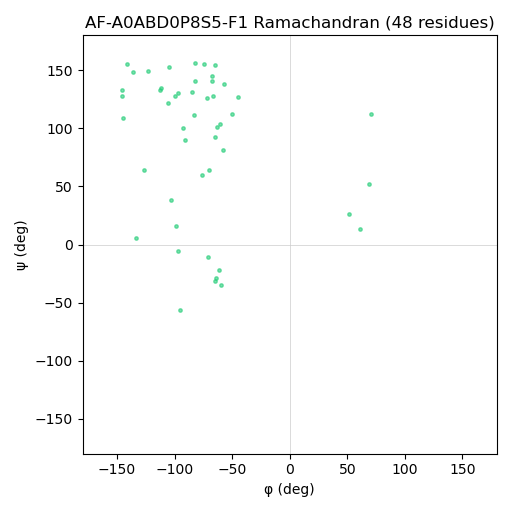Protein AF-A0ABD0P8S5-F1 (afdb_monomer)

Nearest PDB structures (foldseek):
  7yui-assembly1_B  TM=7.976E-01  e=8.208E-01  Homo sapiens
  8pmq-assembly1_2  TM=4.681E-01  e=5.512E+00  Saccharomyces cerevisiae
  4fk5-assembly1_E  TM=4.032E-01  e=6.316E+00  Saccharomyces cerevisiae S288C

Radius of gyration: 21.91 Å; Cα contacts (8 Å, |Δi|>4): 49; chains: 1; bounding box: 21×35×65 Å

InterPro d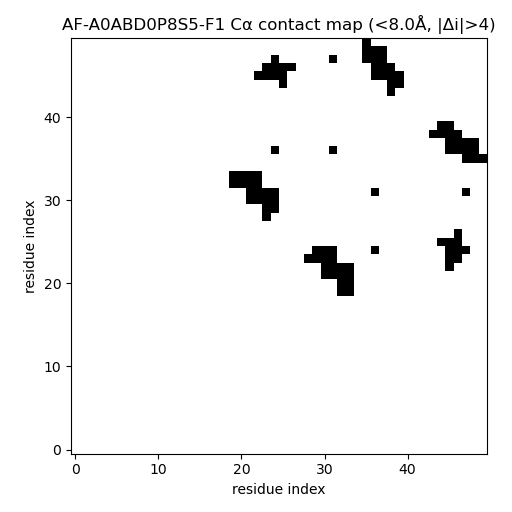omains:
  IPR013083 Zinc finger, RING/FYVE/PHD-type [G3DSA:3.30.40.10] (22-50)

Sequence (50 aa):
STAGIMTTARYRPTWDLALDPLVSCKLCLGEFPLEQMTTITQCQCVFCTL

Foldseek 3Di:
DDDDDDDDDDPPPPDPPVPQPWDAAPPPRDTDHPVQWDADPVVRHIHGND

Solvent-accessible surface area (backbone atoms only — not comparable to full-atom values): 3532 Å² total; per-residue (Å²): 140,82,85,88,81,83,89,81,87,76,83,73,90,73,72,85,69,78,67,66,69,64,42,62,17,77,81,82,70,46,76,42,45,60,91,53,44,45,72,43,82,93,75,71,46,44,32,68,68,125

Secondary structure (DSSP, 8-state):
----------------------EE-TTT--EE-GGGEEEETTTTEEEE--

Mean predicted aligned error: 12.76 Å

Organism: Cirrhinus mrigala (NCBI:txid683832)

Structure (mmCIF, N/CA/C/O backbone):
data_AF-A0ABD0P8S5-F1
#
_entry.id   AF-A0ABD0P8S5-F1
#
loop_
_atom_site.group_PDB
_atom_site.id
_atom_site.type_symbol
_atom_site.label_atom_id
_atom_site.label_alt_id
_atom_site.label_comp_id
_atom_site.label_asym_id
_atom_site.label_entity_id
_atom_site.label_seq_id
_atom_site.pdbx_PDB_ins_code
_atom_site.Cartn_x
_atom_site.Cartn_y
_atom_site.Cartn_z
_atom_site.occupancy
_atom_site.B_iso_or_equiv
_atom_site.auth_seq_id
_atom_site.auth_comp_id
_atom_site.auth_asym_id
_atom_site.auth_atom_id
_atom_site.pdbx_PDB_model_num
ATOM 1 N N . SER A 1 1 ? -3.452 -25.290 -56.879 1.00 54.72 1 SER A N 1
ATOM 2 C CA . SER A 1 1 ? -2.760 -25.994 -55.786 1.00 54.72 1 SER A CA 1
ATOM 3 C C . SER A 1 1 ? -2.015 -24.979 -54.945 1.00 54.72 1 SER A C 1
ATOM 5 O O . SER A 1 1 ? -1.010 -24.467 -55.417 1.00 54.72 1 SER A O 1
ATOM 7 N N . THR A 1 2 ? -2.500 -24.658 -53.744 1.00 53.09 2 THR A N 1
ATOM 8 C CA . THR A 1 2 ? -1.723 -23.878 -52.767 1.00 53.09 2 THR A CA 1
ATOM 9 C C . THR A 1 2 ? -2.075 -24.369 -51.369 1.00 53.09 2 THR A C 1
ATOM 11 O O . THR A 1 2 ? -3.245 -24.549 -51.044 1.00 53.09 2 THR A O 1
ATOM 14 N N . ALA A 1 3 ? -1.025 -24.700 -50.627 1.00 54.50 3 ALA A N 1
ATOM 15 C CA . ALA A 1 3 ? -0.999 -25.561 -49.459 1.00 54.50 3 ALA A CA 1
ATOM 16 C C . ALA A 1 3 ? -1.725 -24.987 -48.234 1.00 54.50 3 ALA A C 1
ATOM 18 O O . ALA A 1 3 ? -1.582 -23.811 -47.909 1.00 54.50 3 ALA A O 1
ATOM 19 N N . GLY A 1 4 ? -2.426 -25.860 -47.510 1.00 65.00 4 GLY A N 1
ATOM 20 C CA . GLY A 1 4 ? -2.740 -25.634 -46.106 1.00 65.00 4 GLY A CA 1
ATOM 21 C C . GLY A 1 4 ? -1.582 -26.106 -45.235 1.00 65.00 4 GLY A C 1
ATOM 22 O O . GLY A 1 4 ? -1.140 -27.235 -45.411 1.00 65.00 4 GLY A O 1
ATOM 23 N N . ILE A 1 5 ? -1.136 -25.268 -44.295 1.00 61.81 5 ILE A N 1
ATOM 24 C CA . ILE A 1 5 ? -0.518 -25.687 -43.029 1.00 61.81 5 ILE A CA 1
ATOM 25 C C . ILE A 1 5 ? -0.945 -24.673 -41.961 1.00 61.81 5 ILE A C 1
ATOM 27 O O . ILE A 1 5 ? -0.529 -23.517 -41.962 1.00 61.81 5 ILE A O 1
ATOM 31 N N . MET A 1 6 ? -1.818 -25.127 -41.067 1.00 65.31 6 MET A N 1
ATOM 32 C CA . MET A 1 6 ? -2.111 -24.492 -39.787 1.00 65.31 6 MET A CA 1
ATOM 33 C C . MET A 1 6 ? -0.939 -24.748 -38.822 1.00 65.31 6 MET A C 1
ATOM 35 O O . MET A 1 6 ? -0.257 -25.765 -38.929 1.00 65.31 6 MET A O 1
ATOM 39 N N . THR A 1 7 ? -0.786 -23.859 -37.836 1.00 62.44 7 THR A N 1
ATOM 40 C CA . THR A 1 7 ? 0.036 -23.963 -36.609 1.00 62.44 7 THR A CA 1
ATOM 41 C C . THR A 1 7 ? 1.563 -23.915 -36.735 1.00 62.44 7 THR A C 1
ATOM 43 O O . THR A 1 7 ? 2.195 -24.894 -37.095 1.00 62.44 7 THR A O 1
ATOM 46 N N . THR A 1 8 ? 2.166 -22.830 -36.226 1.00 57.19 8 THR A N 1
ATOM 47 C CA . THR A 1 8 ? 3.276 -22.931 -35.257 1.00 57.19 8 THR A CA 1
ATOM 48 C C . THR A 1 8 ? 3.212 -21.783 -34.249 1.00 57.19 8 THR A C 1
ATOM 50 O O . THR A 1 8 ? 3.000 -20.620 -34.588 1.00 57.19 8 THR A O 1
ATOM 53 N N . ALA A 1 9 ? 3.358 -22.159 -32.983 1.00 60.94 9 ALA A N 1
ATOM 54 C CA . ALA A 1 9 ? 3.352 -21.299 -31.819 1.00 60.94 9 ALA A CA 1
ATOM 55 C C . ALA A 1 9 ? 4.415 -20.193 -31.897 1.00 60.94 9 ALA A C 1
ATOM 57 O O . ALA A 1 9 ? 5.581 -20.437 -32.206 1.00 60.94 9 ALA A O 1
ATOM 58 N N . ARG A 1 10 ? 4.036 -18.984 -31.490 1.0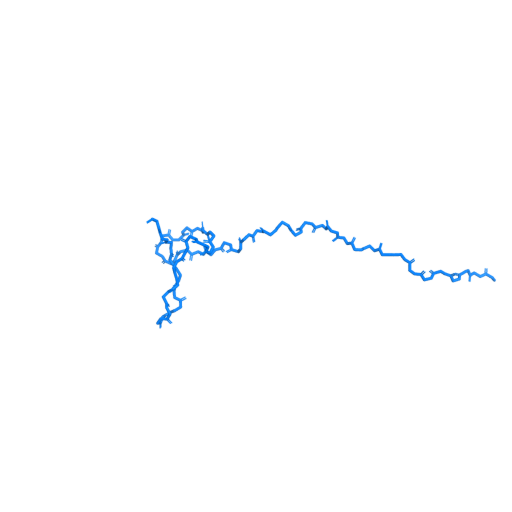0 57.25 10 ARG A N 1
ATOM 59 C CA . ARG A 1 10 ? 4.981 -18.007 -30.947 1.00 57.25 10 ARG A CA 1
ATOM 60 C C . ARG A 1 10 ? 4.450 -17.555 -29.594 1.00 57.25 10 ARG A C 1
ATOM 62 O O . ARG A 1 10 ? 4.117 -16.391 -29.409 1.00 57.25 10 ARG A O 1
ATOM 69 N N . TYR A 1 11 ? 4.377 -1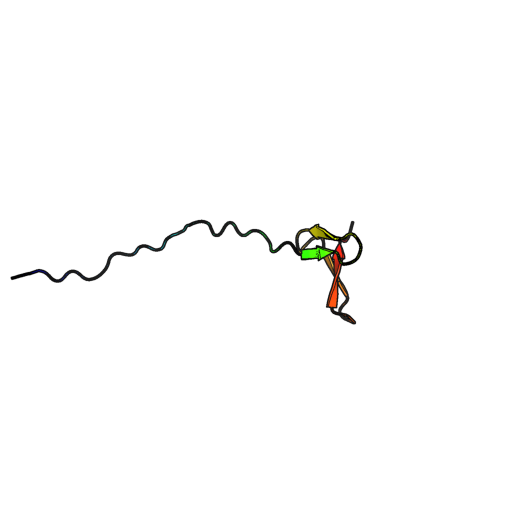8.499 -28.650 1.00 60.12 11 TYR A N 1
ATOM 70 C CA . TYR A 1 11 ? 4.512 -18.144 -27.240 1.00 60.12 11 TYR A CA 1
ATOM 71 C C . TYR A 1 11 ? 5.777 -17.289 -27.157 1.00 60.12 11 TYR A C 1
ATOM 73 O O . TYR A 1 11 ? 6.863 -17.748 -27.523 1.00 60.12 11 TYR A O 1
ATOM 81 N N . ARG A 1 12 ? 5.620 -16.005 -26.844 1.00 58.22 12 ARG A N 1
ATOM 82 C CA . ARG A 1 12 ? 6.744 -15.111 -26.601 1.00 58.22 12 ARG A CA 1
ATOM 83 C C . ARG A 1 12 ? 6.972 -15.171 -25.094 1.00 58.22 12 ARG A C 1
ATOM 85 O O . ARG A 1 12 ? 6.235 -14.503 -24.376 1.00 58.22 12 ARG A O 1
ATOM 92 N N . PRO A 1 13 ? 7.953 -15.943 -24.589 1.00 58.66 13 PRO A N 1
ATOM 93 C CA . PRO A 1 13 ? 8.402 -15.807 -23.213 1.00 58.66 13 PRO A CA 1
ATOM 94 C C . PRO A 1 13 ? 9.268 -14.548 -23.156 1.00 58.66 13 PRO A C 1
ATOM 96 O O . PRO A 1 13 ? 10.475 -14.598 -22.949 1.00 58.66 13 PRO A O 1
ATOM 99 N N . THR A 1 14 ? 8.689 -13.404 -23.493 1.00 56.50 14 THR A N 1
ATOM 100 C CA . THR A 1 14 ? 9.360 -12.128 -23.332 1.00 56.50 14 THR A CA 1
ATOM 101 C C . THR A 1 14 ? 8.972 -11.641 -21.962 1.00 56.50 14 THR A C 1
ATOM 103 O O . THR A 1 14 ? 7.992 -10.926 -21.815 1.00 56.50 14 THR A O 1
ATOM 106 N N . TRP A 1 15 ? 9.794 -12.024 -20.991 1.00 58.31 15 TRP A N 1
ATOM 107 C CA . TRP A 1 15 ? 10.093 -11.101 -19.914 1.00 58.31 15 TRP A CA 1
ATOM 108 C C . TRP A 1 15 ? 8.917 -10.814 -18.976 1.00 58.31 15 TRP A C 1
ATOM 110 O O . TRP A 1 15 ? 8.652 -9.659 -18.653 1.00 58.31 15 TRP A O 1
ATOM 120 N N . ASP A 1 16 ? 8.289 -11.868 -18.452 1.00 57.94 16 ASP A N 1
ATOM 121 C CA . ASP A 1 16 ? 7.701 -11.783 -17.110 1.00 57.94 16 ASP A CA 1
ATOM 122 C C . ASP A 1 16 ? 8.867 -11.715 -16.109 1.00 57.94 16 ASP A C 1
ATOM 124 O O . ASP A 1 16 ? 9.179 -12.643 -15.368 1.00 57.94 16 ASP A O 1
ATOM 128 N N . LEU A 1 17 ? 9.643 -10.634 -16.199 1.00 58.47 17 LEU A N 1
ATOM 129 C CA . LEU A 1 17 ? 10.401 -10.152 -15.070 1.00 58.47 17 LEU A CA 1
ATOM 130 C C . LEU A 1 17 ? 9.296 -9.734 -14.117 1.00 58.47 17 LEU A C 1
ATOM 132 O O . LEU A 1 17 ? 8.741 -8.649 -14.286 1.00 58.47 17 LEU A O 1
ATOM 136 N N . ALA A 1 18 ? 8.905 -10.654 -13.236 1.00 64.50 18 ALA A N 1
ATOM 137 C CA . ALA A 1 18 ? 8.035 -10.383 -12.113 1.00 64.50 18 ALA A CA 1
ATOM 138 C C . ALA A 1 18 ? 8.730 -9.299 -11.286 1.00 64.50 18 ALA A C 1
ATOM 140 O O . ALA A 1 18 ? 9.492 -9.566 -10.366 1.00 64.50 18 ALA A O 1
ATOM 141 N N . LEU A 1 19 ? 8.575 -8.055 -11.728 1.00 62.47 19 LEU A N 1
ATOM 142 C CA . LEU A 1 19 ? 8.777 -6.883 -10.920 1.00 62.47 19 LEU A CA 1
ATOM 143 C C . LEU A 1 19 ? 7.701 -7.050 -9.869 1.00 62.47 19 LEU A C 1
ATOM 145 O O . LEU A 1 19 ? 6.519 -6.854 -10.170 1.00 62.47 19 LEU A O 1
ATOM 149 N N . ASP A 1 20 ? 8.100 -7.519 -8.688 1.00 70.69 20 ASP A N 1
ATOM 150 C CA . ASP A 1 20 ? 7.219 -7.504 -7.535 1.00 70.69 20 ASP A CA 1
ATOM 151 C C . ASP A 1 20 ? 6.557 -6.126 -7.516 1.00 70.69 20 ASP A C 1
ATOM 153 O O . ASP A 1 20 ? 7.259 -5.122 -7.683 1.00 70.69 20 ASP A O 1
ATOM 157 N N . PRO A 1 21 ? 5.220 -6.044 -7.464 1.00 80.31 21 PRO A N 1
ATOM 158 C CA . PRO A 1 21 ? 4.535 -4.775 -7.610 1.00 80.31 21 PRO A CA 1
ATOM 159 C C . PRO A 1 21 ? 4.989 -3.850 -6.480 1.00 80.31 21 PRO A C 1
ATOM 161 O O . PRO A 1 21 ? 4.580 -4.011 -5.329 1.00 80.31 21 PRO A O 1
ATOM 164 N N . LEU A 1 22 ? 5.868 -2.900 -6.813 1.00 88.06 22 LEU A N 1
ATOM 165 C CA . LEU A 1 22 ? 6.318 -1.889 -5.872 1.00 88.06 22 LEU A CA 1
ATOM 16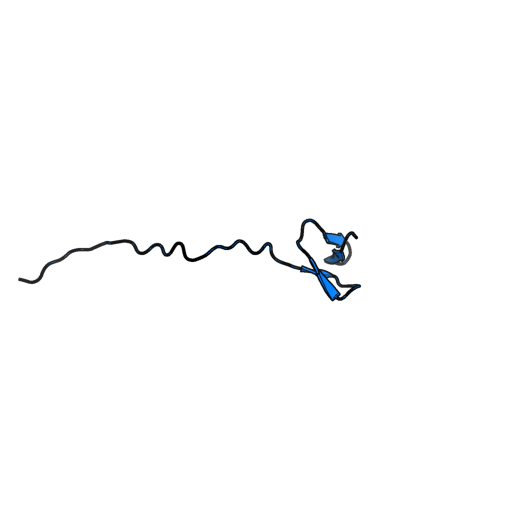6 C C . LEU A 1 22 ? 5.117 -1.014 -5.539 1.00 88.06 22 LEU A C 1
ATOM 168 O O . LEU A 1 22 ? 4.409 -0.496 -6.404 1.00 88.06 22 LEU A O 1
ATOM 172 N N . VAL A 1 23 ? 4.895 -0.873 -4.248 1.00 89.62 23 VAL A N 1
ATOM 173 C CA . VAL A 1 23 ? 3.867 -0.018 -3.679 1.00 89.62 23 VAL A CA 1
ATOM 174 C C . VAL A 1 23 ? 4.541 1.225 -3.120 1.00 89.62 23 VAL A C 1
ATOM 176 O O . VAL A 1 23 ? 5.717 1.204 -2.759 1.00 89.62 23 VAL A O 1
ATOM 179 N N . SER A 1 24 ? 3.814 2.338 -3.077 1.00 93.19 24 SER A N 1
ATOM 180 C CA . SER A 1 24 ? 4.321 3.588 -2.518 1.00 93.19 24 SER A CA 1
ATOM 181 C C . SER A 1 24 ? 3.866 3.751 -1.072 1.00 93.19 24 SER A C 1
ATOM 183 O O . SER A 1 24 ? 2.688 3.613 -0.735 1.00 93.19 24 SER A O 1
ATOM 185 N N . CYS A 1 25 ? 4.812 4.053 -0.187 1.00 93.62 25 CYS A N 1
ATOM 186 C CA . CYS A 1 25 ? 4.510 4.330 1.207 1.00 93.62 25 CYS A CA 1
ATOM 187 C C . CYS A 1 25 ? 3.818 5.689 1.325 1.00 93.62 25 CYS A C 1
ATOM 189 O O . CYS A 1 25 ? 4.357 6.719 0.918 1.00 93.62 25 CYS A O 1
ATOM 191 N N . LYS A 1 26 ? 2.653 5.722 1.972 1.00 90.81 26 LYS A N 1
ATOM 192 C CA . LYS A 1 26 ? 1.863 6.953 2.120 1.00 90.81 26 LYS A CA 1
ATOM 193 C C . LYS A 1 26 ? 2.473 7.985 3.087 1.00 90.81 26 LYS A C 1
ATOM 195 O O . LYS A 1 26 ? 2.004 9.117 3.125 1.00 90.81 26 LYS A O 1
ATOM 200 N N . LEU A 1 27 ? 3.501 7.613 3.861 1.00 91.88 27 LEU A N 1
ATOM 201 C CA . LEU A 1 27 ? 4.214 8.517 4.780 1.00 91.88 27 LEU A CA 1
ATOM 202 C C . LEU A 1 27 ? 5.479 9.108 4.157 1.00 91.88 27 LEU A C 1
ATOM 204 O O . LEU A 1 27 ? 5.633 10.323 4.125 1.00 91.88 27 LEU A O 1
ATOM 208 N N . CYS A 1 28 ? 6.393 8.252 3.694 1.00 93.56 28 CYS A N 1
ATOM 209 C CA . CYS A 1 28 ? 7.708 8.678 3.208 1.00 93.56 28 CYS A CA 1
ATOM 210 C C . CYS A 1 28 ? 7.784 8.837 1.685 1.00 93.56 28 CYS A C 1
ATOM 212 O O . CYS A 1 28 ? 8.809 9.289 1.187 1.00 93.56 28 CYS A O 1
ATOM 214 N N . LEU A 1 29 ? 6.722 8.469 0.956 1.00 93.06 29 LEU A N 1
ATOM 215 C CA . LEU A 1 29 ? 6.631 8.526 -0.509 1.00 93.06 29 LEU A CA 1
ATOM 216 C C . LEU A 1 29 ? 7.673 7.668 -1.252 1.00 93.06 29 LEU A C 1
ATOM 218 O O . LEU A 1 29 ? 7.840 7.824 -2.457 1.00 93.06 29 LEU A O 1
ATOM 222 N N . GLY A 1 30 ? 8.359 6.759 -0.554 1.00 92.31 30 GLY A N 1
ATOM 223 C CA . GLY A 1 30 ?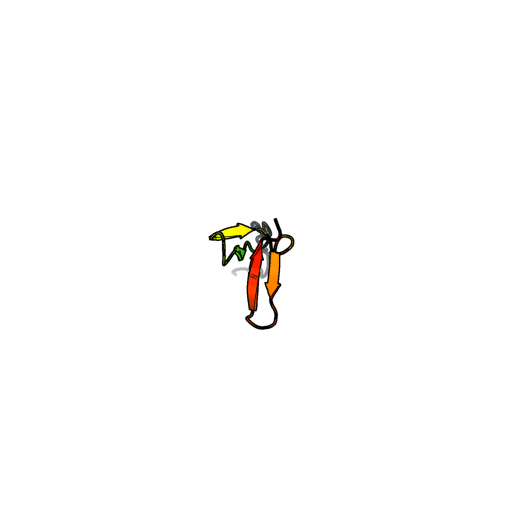 9.272 5.794 -1.163 1.00 92.31 30 GLY A CA 1
ATOM 224 C C . GLY A 1 30 ? 8.545 4.571 -1.721 1.00 92.31 30 GLY A C 1
ATOM 225 O O . GLY A 1 30 ? 7.448 4.230 -1.268 1.00 92.31 30 GLY A O 1
ATOM 226 N N . GLU A 1 31 ? 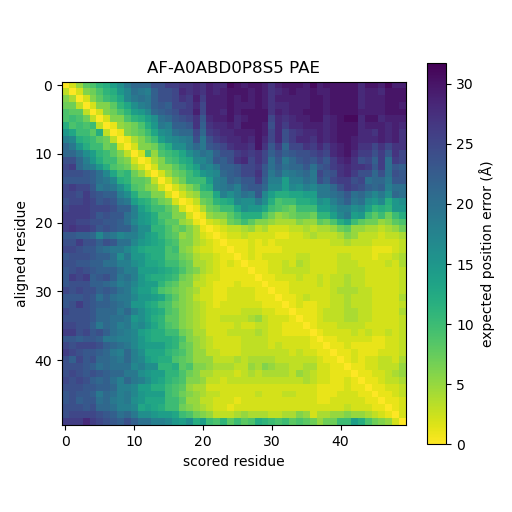9.178 3.904 -2.680 1.00 92.62 31 GLU A N 1
ATOM 227 C CA . GLU A 1 31 ? 8.680 2.685 -3.315 1.00 92.62 31 GLU A CA 1
ATOM 228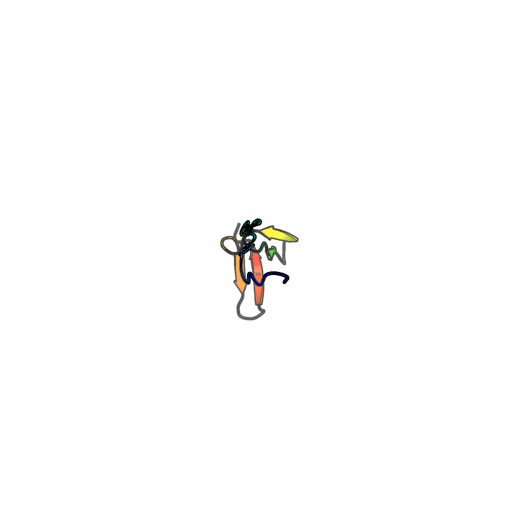 C C . GLU A 1 31 ? 9.363 1.456 -2.700 1.00 92.62 31 GLU A C 1
ATOM 230 O O . GLU A 1 31 ? 10.590 1.407 -2.610 1.00 92.62 31 GLU A O 1
ATOM 235 N N . PHE A 1 32 ? 8.578 0.471 -2.261 1.00 90.94 32 PHE A N 1
ATOM 236 C CA . PHE A 1 32 ? 9.084 -0.752 -1.625 1.00 90.94 32 PHE A CA 1
ATOM 237 C C . PHE A 1 32 ? 8.268 -1.971 -2.081 1.00 90.94 32 PHE A C 1
ATOM 239 O O . PHE A 1 32 ? 7.107 -1.812 -2.475 1.00 90.94 32 PHE A O 1
ATOM 246 N N . PRO A 1 33 ? 8.835 -3.189 -2.035 1.00 89.75 33 PRO A N 1
ATOM 247 C CA . PRO A 1 33 ? 8.079 -4.412 -2.294 1.00 89.75 33 PRO A CA 1
ATOM 248 C C . PRO A 1 33 ? 7.005 -4.642 -1.224 1.00 89.75 33 PRO A C 1
ATOM 250 O O . PRO A 1 33 ? 7.144 -4.200 -0.079 1.00 89.75 33 PRO A O 1
ATOM 253 N N . LEU A 1 34 ? 5.946 -5.368 -1.590 1.00 87.00 34 LEU A N 1
ATOM 254 C CA . LEU A 1 34 ? 4.805 -5.628 -0.711 1.00 87.00 34 LEU A CA 1
ATOM 255 C C . LEU A 1 34 ? 5.220 -6.360 0.579 1.00 87.00 34 LEU A C 1
ATOM 257 O O . LEU A 1 34 ? 4.678 -6.059 1.640 1.00 87.00 34 LEU A O 1
ATOM 261 N N . GLU A 1 35 ? 6.215 -7.254 0.526 1.00 88.62 35 GLU A N 1
ATOM 262 C CA . GLU A 1 35 ? 6.746 -7.930 1.723 1.00 88.62 35 GLU A CA 1
ATOM 263 C C . GLU A 1 35 ? 7.367 -6.980 2.761 1.00 88.62 35 GLU A C 1
ATOM 265 O O . GLU A 1 35 ? 7.452 -7.339 3.933 1.00 88.62 35 GLU A O 1
ATOM 270 N N . GLN A 1 36 ? 7.787 -5.774 2.362 1.00 89.12 36 GLN A N 1
ATOM 271 C CA . GLN A 1 36 ? 8.347 -4.740 3.249 1.00 89.12 36 GLN A CA 1
ATOM 272 C C . GLN A 1 36 ? 7.307 -3.683 3.644 1.00 89.12 36 GLN A C 1
ATOM 274 O O . GLN A 1 36 ? 7.647 -2.579 4.091 1.00 89.12 36 GLN A O 1
ATOM 279 N N . MET A 1 37 ? 6.028 -3.990 3.432 1.00 92.56 37 MET A N 1
ATOM 280 C CA . MET A 1 37 ? 4.929 -3.078 3.678 1.00 92.56 37 MET A CA 1
ATOM 281 C C . MET A 1 37 ? 3.900 -3.642 4.655 1.00 92.56 37 MET A C 1
ATOM 283 O O . MET A 1 37 ? 3.631 -4.835 4.738 1.00 92.56 37 MET A O 1
ATOM 287 N N . THR A 1 38 ? 3.271 -2.731 5.390 1.00 93.19 38 THR A N 1
ATOM 288 C CA . THR A 1 38 ? 2.145 -2.988 6.281 1.00 93.19 38 THR A CA 1
ATOM 289 C C . THR A 1 38 ? 0.900 -2.337 5.710 1.00 93.19 38 THR A C 1
ATOM 291 O O . THR A 1 38 ? 0.923 -1.170 5.317 1.00 93.19 38 THR A O 1
ATOM 294 N N . THR A 1 39 ? -0.205 -3.082 5.707 1.00 93.25 39 THR A N 1
ATOM 295 C CA . THR A 1 39 ? -1.522 -2.572 5.316 1.00 93.25 39 THR A CA 1
ATOM 296 C C . THR A 1 39 ? -2.391 -2.385 6.553 1.00 93.25 39 THR A C 1
ATOM 298 O O . THR A 1 39 ? -2.676 -3.341 7.274 1.00 93.25 39 THR A O 1
ATOM 301 N N . ILE A 1 40 ? -2.866 -1.161 6.786 1.00 93.81 40 ILE A N 1
ATOM 302 C CA . ILE A 1 40 ? -3.859 -0.884 7.828 1.00 93.81 40 ILE A CA 1
ATOM 303 C C . ILE A 1 40 ? -5.247 -1.195 7.276 1.00 93.81 40 ILE A C 1
ATOM 305 O O . ILE A 1 40 ? -5.761 -0.471 6.427 1.00 93.81 40 ILE A O 1
ATOM 309 N N . THR A 1 41 ? -5.898 -2.236 7.791 1.00 93.81 41 THR A N 1
ATOM 310 C CA . THR A 1 41 ? -7.210 -2.694 7.296 1.00 93.81 41 THR A CA 1
ATOM 311 C C . THR A 1 41 ? -8.334 -1.673 7.480 1.00 93.81 41 THR A C 1
ATOM 313 O O . THR A 1 41 ? -9.245 -1.626 6.661 1.00 93.81 41 THR A O 1
ATOM 316 N N . GLN A 1 42 ? -8.255 -0.816 8.504 1.00 95.31 42 GLN A N 1
ATOM 317 C CA . GLN A 1 42 ? -9.274 0.207 8.781 1.00 95.31 42 GLN A CA 1
ATOM 318 C C . GLN A 1 42 ? -9.388 1.274 7.684 1.00 95.31 42 GLN A C 1
ATOM 320 O O . GLN A 1 42 ? -10.465 1.822 7.475 1.00 95.31 42 GLN A O 1
ATOM 325 N N . CYS A 1 43 ? -8.289 1.590 6.998 1.00 94.12 43 CYS A N 1
ATOM 326 C CA . CYS A 1 43 ? -8.229 2.683 6.022 1.00 94.12 43 CYS A CA 1
ATOM 327 C C . CYS A 1 43 ? -7.539 2.295 4.708 1.00 94.12 43 CYS A C 1
ATOM 329 O O . CYS A 1 43 ? -7.307 3.159 3.863 1.00 94.12 43 CYS A O 1
ATOM 331 N N . GLN A 1 44 ? -7.181 1.016 4.561 1.00 90.81 44 GLN A N 1
ATOM 332 C CA . GLN A 1 44 ? -6.461 0.435 3.424 1.00 90.81 44 GLN A CA 1
ATOM 333 C C . GLN A 1 44 ? -5.176 1.189 3.051 1.00 90.81 44 GLN A C 1
ATOM 335 O O . GLN A 1 44 ? -4.736 1.173 1.905 1.00 90.81 44 GLN A O 1
ATOM 340 N N . CYS A 1 45 ? -4.570 1.881 4.017 1.00 92.44 45 CYS A N 1
ATOM 341 C CA . CYS A 1 45 ? -3.323 2.595 3.790 1.00 92.44 45 CYS A CA 1
ATOM 342 C C . CYS A 1 45 ? -2.146 1.633 3.904 1.00 92.44 45 CYS A C 1
ATOM 344 O O . CYS A 1 45 ? -2.125 0.778 4.793 1.00 92.44 45 CYS A O 1
ATOM 346 N N . VAL A 1 46 ? -1.170 1.820 3.021 1.00 92.50 46 VAL A N 1
AT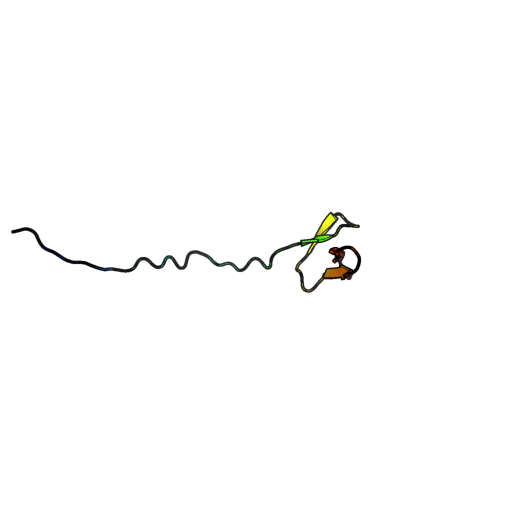OM 347 C CA . VAL A 1 46 ? 0.034 1.002 2.950 1.00 92.50 46 VAL A CA 1
ATOM 348 C C . VAL A 1 46 ? 1.243 1.846 3.356 1.00 92.50 46 VAL A C 1
ATOM 350 O O . VAL A 1 46 ? 1.391 2.998 2.928 1.00 92.50 46 VAL A O 1
ATOM 353 N N . PHE A 1 47 ? 2.084 1.287 4.220 1.00 94.56 47 PHE A N 1
ATOM 354 C CA . PHE A 1 47 ? 3.255 1.953 4.784 1.00 94.56 47 PHE A CA 1
ATOM 355 C C . PHE A 1 47 ? 4.461 1.016 4.789 1.00 94.56 47 PHE A C 1
ATOM 357 O O . PHE A 1 47 ? 4.295 -0.185 4.964 1.00 94.56 47 PHE A O 1
ATOM 364 N N . CYS A 1 48 ? 5.669 1.556 4.648 1.00 93.00 48 CYS A N 1
ATOM 365 C CA . CYS A 1 48 ? 6.905 0.790 4.818 1.00 93.00 48 CYS A CA 1
ATOM 366 C C . CYS A 1 48 ? 7.096 0.353 6.282 1.00 93.00 48 CYS A C 1
ATOM 368 O O . CYS A 1 48 ? 6.775 1.113 7.199 1.00 93.00 48 CYS A O 1
ATOM 370 N N . THR A 1 49 ? 7.659 -0.834 6.504 1.00 87.81 49 THR A N 1
ATOM 371 C CA . THR A 1 49 ? 7.911 -1.418 7.838 1.00 87.81 49 THR A CA 1
ATOM 372 C C . THR A 1 49 ? 9.376 -1.330 8.275 1.00 87.81 49 THR A C 1
ATOM 374 O O . THR A 1 49 ? 9.869 -2.298 8.840 1.00 87.81 49 THR A O 1
ATOM 377 N N . LEU A 1 50 ? 10.060 -0.218 7.959 1.00 70.88 50 LEU A N 1
ATOM 378 C CA . LEU A 1 50 ? 11.488 0.032 8.250 1.00 70.88 50 LEU A CA 1
ATOM 379 C C . LEU A 1 50 ? 12.017 -0.647 9.525 1.00 70.88 50 LEU A C 1
ATOM 381 O O . LEU A 1 50 ? 11.398 -0.444 10.596 1.00 70.88 50 LEU A O 1
#

pLDDT: mean 78.41, std 15.77, range [53.09, 95.31]